Protein AF-A0A2V7U9E7-F1 (afdb_monomer)

Foldseek 3Di:
DDQADPNFGQDKDKDKDKDWDWDDQDPQKTKIKMKMFMFMKFAEQAAPPLVDPPGDPDPDPDCCVQDPLSVVLRGIATYFPDFRMKIKMKMWGADPPQRKIKIKIKIKTWFTFHFDKDADAADDPVDDDVPHHHPSDDGRIHRPDDSRDGDGDHIDMDMDIDMDDDDD

Secondary structure (DSSP, 8-state):
----BTTB---EEEEEEEEEEEEEEETTEEEEEEEEEEEEEES---SS-TTS---STTSS---TTSSHHHHHHHHSSBPTT--SEEEEEEEEEE-TTT--EEEEEEEEEPPPEE--EEE--EEBTTB--TT-EE--SS-SEEE-S-TTS-EEPPPEEEEEEEEE----

Structure (mmCIF, N/CA/C/O backbone):
data_AF-A0A2V7U9E7-F1
#
_entry.id   AF-A0A2V7U9E7-F1
#
loop_
_atom_site.group_PDB
_atom_site.id
_atom_site.type_symbol
_atom_site.label_atom_id
_atom_site.label_alt_id
_atom_site.label_comp_id
_atom_site.label_asym_id
_atom_site.label_entity_id
_atom_site.label_seq_id
_atom_site.pdbx_PDB_ins_code
_atom_site.Cartn_x
_atom_site.Cartn_y
_atom_site.Cartn_z
_atom_site.occupancy
_atom_site.B_iso_or_equiv
_atom_site.auth_seq_id
_atom_site.auth_comp_id
_atom_site.auth_asym_id
_atom_site.auth_atom_id
_atom_site.pdbx_PDB_model_num
ATOM 1 N N . ASN A 1 1 ? 27.504 12.775 -5.784 1.00 56.31 1 ASN A N 1
ATOM 2 C CA . ASN A 1 1 ? 26.045 13.023 -5.737 1.00 56.31 1 ASN A CA 1
ATOM 3 C C . ASN A 1 1 ? 25.537 13.271 -7.141 1.00 56.31 1 ASN A C 1
ATOM 5 O O . ASN A 1 1 ? 25.830 14.318 -7.699 1.00 56.31 1 ASN A O 1
ATOM 9 N N . LEU A 1 2 ? 24.863 12.285 -7.731 1.00 64.69 2 LEU A N 1
ATOM 10 C CA . LEU A 1 2 ? 24.309 12.385 -9.081 1.00 64.69 2 LEU A CA 1
ATOM 11 C C . LEU A 1 2 ? 23.130 13.377 -9.064 1.00 64.69 2 LEU A C 1
ATOM 13 O O . LEU A 1 2 ? 22.213 13.218 -8.260 1.00 64.69 2 LEU A O 1
ATOM 17 N N . THR A 1 3 ? 23.182 14.433 -9.876 1.00 77.81 3 THR A N 1
ATOM 18 C CA . THR A 1 3 ? 22.182 15.519 -9.862 1.00 77.81 3 THR A CA 1
ATOM 19 C C . THR A 1 3 ? 20.904 15.147 -10.612 1.00 77.81 3 THR A C 1
ATOM 21 O O . THR A 1 3 ? 19.813 15.498 -10.161 1.00 77.81 3 THR A O 1
ATOM 24 N N . ALA A 1 4 ? 21.040 14.411 -11.715 1.00 77.50 4 ALA A N 1
ATOM 25 C CA . ALA A 1 4 ? 19.958 13.833 -12.503 1.00 77.50 4 ALA A CA 1
ATOM 26 C C . ALA A 1 4 ? 20.474 12.622 -13.297 1.00 77.50 4 ALA A C 1
ATOM 28 O O . ALA A 1 4 ? 21.660 12.556 -13.624 1.00 77.50 4 ALA A O 1
ATOM 29 N N . PHE A 1 5 ? 19.581 11.687 -13.606 1.00 74.69 5 PHE A N 1
ATOM 30 C CA . PHE A 1 5 ? 19.797 10.584 -14.536 1.00 74.69 5 PHE A CA 1
A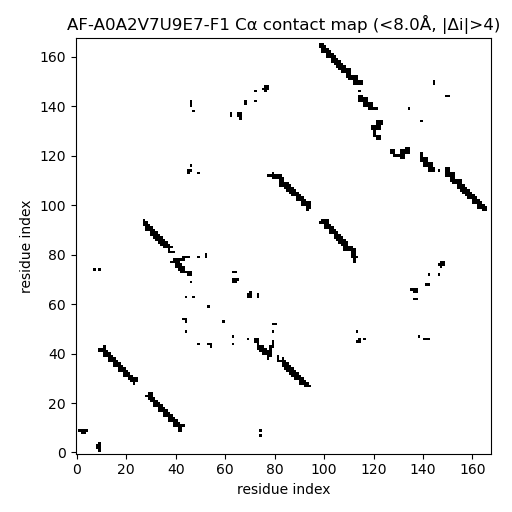TOM 31 C C . PHE A 1 5 ? 18.735 10.694 -15.629 1.00 74.69 5 PHE A C 1
ATOM 33 O O . PHE A 1 5 ? 17.552 10.735 -15.308 1.00 74.69 5 PHE A O 1
ATOM 40 N N . ASP A 1 6 ? 19.154 10.813 -16.890 1.00 75.19 6 ASP A N 1
ATOM 41 C CA . ASP A 1 6 ? 18.245 11.034 -18.029 1.00 75.19 6 ASP A CA 1
ATOM 42 C C . ASP A 1 6 ? 17.279 12.226 -17.830 1.00 75.19 6 ASP A C 1
ATOM 44 O O . ASP A 1 6 ? 16.079 12.155 -18.060 1.00 75.19 6 ASP A O 1
ATOM 48 N N . GLY A 1 7 ? 17.790 13.332 -17.274 1.00 80.69 7 GLY A N 1
ATOM 49 C CA . GLY A 1 7 ? 16.981 14.516 -16.943 1.00 80.69 7 GLY A CA 1
ATOM 50 C C . GLY A 1 7 ? 16.073 14.366 -15.711 1.00 80.69 7 GLY A C 1
ATOM 51 O O . GLY A 1 7 ? 15.576 15.372 -15.205 1.00 80.69 7 GLY A O 1
ATOM 52 N N . VAL A 1 8 ? 15.924 13.157 -15.159 1.00 81.62 8 VAL A N 1
ATOM 53 C CA . VAL A 1 8 ? 15.110 12.870 -13.972 1.00 81.62 8 VAL A CA 1
ATOM 54 C C . VAL A 1 8 ? 15.957 12.966 -12.705 1.00 81.62 8 VAL A C 1
ATOM 56 O O . VAL A 1 8 ? 17.025 12.365 -12.573 1.00 81.62 8 VAL A O 1
ATOM 59 N N . LYS A 1 9 ? 15.477 13.724 -11.717 1.00 84.50 9 LYS A N 1
ATOM 60 C CA . LYS A 1 9 ? 16.135 13.805 -10.408 1.00 84.50 9 LYS A CA 1
ATOM 61 C C . LYS A 1 9 ? 15.888 12.506 -9.625 1.00 84.50 9 LYS A C 1
ATOM 63 O O . LYS A 1 9 ? 14.726 12.140 -9.455 1.00 84.50 9 LYS A O 1
ATOM 68 N N . PRO A 1 10 ? 16.920 11.853 -9.058 1.00 79.94 10 PRO A N 1
ATOM 69 C CA . PRO A 1 10 ? 16.736 10.659 -8.238 1.00 79.94 10 PRO A CA 1
ATOM 70 C C . PRO A 1 10 ? 16.081 11.037 -6.904 1.00 79.94 10 PRO A C 1
ATOM 72 O O . PRO A 1 10 ? 16.752 11.400 -5.937 1.00 79.94 10 PRO A O 1
ATOM 75 N N . LYS A 1 11 ? 14.748 11.004 -6.861 1.00 83.81 11 LYS A N 1
ATOM 76 C CA . LYS A 1 11 ? 13.951 11.327 -5.674 1.00 83.81 11 LYS A CA 1
ATOM 77 C C . LYS A 1 11 ? 12.734 10.419 -5.552 1.00 83.81 11 LYS A C 1
ATOM 79 O O . LYS A 1 11 ? 12.313 9.789 -6.518 1.00 83.81 11 LYS A O 1
ATOM 84 N N . ARG A 1 12 ? 12.160 10.400 -4.352 1.00 85.31 12 ARG A N 1
ATOM 85 C CA . ARG A 1 12 ? 10.851 9.816 -4.063 1.00 85.31 12 ARG A CA 1
ATOM 86 C C . ARG A 1 12 ? 10.018 10.852 -3.339 1.00 85.31 12 ARG A C 1
ATOM 88 O O . ARG A 1 12 ? 10.492 11.437 -2.368 1.00 85.31 12 ARG A O 1
ATOM 95 N N . ASP A 1 13 ? 8.800 11.043 -3.807 1.00 89.88 13 ASP A N 1
ATOM 96 C CA . ASP A 1 13 ? 7.835 11.947 -3.206 1.00 89.88 13 ASP A CA 1
ATOM 97 C C . ASP A 1 13 ? 6.746 11.117 -2.523 1.00 89.88 13 ASP A C 1
ATOM 99 O O . ASP A 1 13 ? 6.249 10.139 -3.087 1.00 89.88 13 ASP A O 1
ATOM 103 N N . TYR A 1 14 ? 6.398 11.498 -1.295 1.00 91.06 14 TYR A N 1
ATOM 104 C CA . TYR A 1 14 ? 5.330 10.887 -0.511 1.00 91.06 14 TYR A CA 1
ATOM 105 C C . TYR A 1 14 ? 4.341 11.967 -0.086 1.00 91.06 14 TYR A C 1
ATOM 107 O O . TYR A 1 14 ? 4.714 12.950 0.557 1.00 91.06 14 TYR A O 1
ATOM 115 N N . HIS A 1 15 ? 3.068 11.747 -0.390 1.00 94.56 15 HIS A N 1
ATOM 116 C CA . HIS A 1 15 ? 1.962 12.572 0.070 1.00 94.56 15 HIS A CA 1
ATOM 117 C C . HIS A 1 15 ? 0.950 11.686 0.780 1.00 94.56 15 HIS A C 1
ATOM 119 O O . HIS A 1 15 ? 0.506 10.686 0.224 1.00 94.56 15 HIS A O 1
ATOM 125 N N . GLY A 1 16 ? 0.562 12.051 1.999 1.00 95.19 16 GLY A N 1
ATOM 126 C CA . GLY A 1 16 ? -0.400 11.275 2.768 1.00 95.19 16 GLY A CA 1
ATOM 127 C C . GLY A 1 16 ? -1.291 12.148 3.635 1.00 95.19 16 GLY A C 1
ATOM 128 O O . GLY A 1 16 ? -0.843 13.146 4.195 1.00 95.19 16 GLY A O 1
ATOM 129 N N . VAL A 1 17 ? -2.553 11.748 3.752 1.00 97.06 17 VAL A N 1
ATOM 130 C CA . VAL A 1 17 ? -3.542 12.351 4.645 1.00 97.06 17 VAL A CA 1
ATOM 131 C C . VAL A 1 17 ? -4.073 11.261 5.557 1.00 97.06 17 VAL A C 1
ATOM 133 O O . VAL A 1 17 ? -4.588 10.246 5.087 1.00 97.06 17 VAL A O 1
ATOM 136 N N . GLN A 1 18 ? -3.953 11.477 6.866 1.00 97.38 18 GLN A N 1
ATOM 137 C CA . GLN A 1 18 ? -4.428 10.542 7.876 1.00 97.38 18 GLN A CA 1
ATOM 138 C C . GLN A 1 18 ? -5.475 11.202 8.768 1.00 97.38 18 GLN A C 1
ATOM 140 O O . GLN A 1 18 ? -5.231 12.240 9.380 1.00 97.38 18 GLN A O 1
ATOM 145 N N . LEU A 1 19 ? -6.627 10.552 8.879 1.00 98.19 19 LEU A N 1
ATOM 146 C CA . LEU A 1 19 ? -7.676 10.897 9.826 1.00 98.19 19 LEU A CA 1
ATOM 147 C C . LEU A 1 19 ? -7.702 9.851 10.930 1.00 98.19 19 LEU A C 1
ATOM 149 O O . LEU A 1 19 ? -7.691 8.651 10.653 1.00 98.19 19 LEU A O 1
ATOM 153 N N . VAL A 1 20 ? -7.746 10.305 12.182 1.00 98.12 20 VAL A N 1
ATOM 154 C CA . VAL A 1 20 ? -7.774 9.431 13.357 1.00 98.12 20 VAL A CA 1
ATOM 155 C C . VAL A 1 20 ? -8.924 9.839 14.262 1.00 98.12 20 VAL A C 1
ATOM 157 O O . VAL A 1 20 ? -8.983 10.963 14.756 1.00 98.12 20 VAL A O 1
ATOM 160 N N . PHE A 1 21 ? -9.824 8.897 14.512 1.00 98.25 21 PHE A N 1
ATOM 161 C CA . PHE A 1 21 ? -10.911 9.029 15.464 1.00 98.25 21 PHE A CA 1
ATOM 162 C C . PHE A 1 21 ? -10.634 8.153 16.680 1.00 98.25 21 PHE A C 1
ATOM 164 O O . PHE A 1 21 ? -10.367 6.958 16.560 1.00 98.25 21 PHE A O 1
ATOM 171 N N . ARG A 1 22 ? -10.740 8.740 17.872 1.00 98.19 22 ARG A N 1
ATOM 172 C CA . ARG A 1 22 ? -10.534 8.029 19.132 1.00 98.19 22 ARG A CA 1
ATOM 173 C C . ARG A 1 22 ? -11.685 8.298 20.079 1.00 98.19 22 ARG A C 1
ATOM 175 O O . ARG A 1 22 ? -11.868 9.427 20.531 1.00 98.19 22 ARG A O 1
ATOM 182 N N . LYS A 1 23 ? -12.364 7.230 20.485 1.00 97.69 23 LYS A N 1
ATOM 183 C CA . LYS A 1 23 ? -13.269 7.241 21.625 1.00 97.69 23 LYS A CA 1
ATOM 184 C C . LYS A 1 23 ? -12.616 6.537 22.809 1.00 97.69 23 LYS A C 1
ATOM 186 O O . LYS A 1 23 ? -12.329 5.342 22.760 1.00 97.69 23 LYS A O 1
ATOM 191 N N . ARG A 1 24 ? -12.437 7.283 23.899 1.00 97.12 24 ARG A N 1
ATOM 192 C CA . ARG A 1 24 ? -11.996 6.725 25.184 1.00 97.12 24 ARG A CA 1
ATOM 193 C C . ARG A 1 24 ? -13.045 5.770 25.757 1.00 97.12 24 ARG A C 1
ATOM 195 O O . ARG A 1 24 ? -14.234 5.869 25.437 1.00 97.12 24 ARG A O 1
ATOM 202 N N . PHE A 1 25 ? -12.599 4.870 26.626 1.00 96.69 25 PHE A N 1
ATOM 203 C CA . PHE A 1 25 ? -13.496 3.959 27.317 1.00 96.69 25 PHE A CA 1
ATOM 204 C C . PHE A 1 25 ? -14.516 4.738 28.150 1.00 96.69 25 PHE A C 1
ATOM 206 O O . PHE A 1 25 ? -14.170 5.468 29.075 1.00 96.69 25 PHE A O 1
ATOM 213 N N . SER A 1 26 ? -15.780 4.621 27.766 1.00 96.75 26 SER A N 1
ATOM 214 C CA . SER A 1 26 ? -16.921 5.217 28.459 1.00 96.75 26 SER A CA 1
ATOM 215 C C . SER A 1 26 ? -18.186 4.488 28.034 1.00 96.75 26 SER A C 1
ATOM 217 O O . SER A 1 26 ? -18.249 3.966 26.917 1.00 96.75 26 SER A O 1
ATOM 219 N N . ASN A 1 27 ? -19.186 4.417 28.914 1.00 95.25 27 ASN A N 1
ATOM 220 C CA . ASN A 1 27 ? -20.408 3.638 28.680 1.00 95.25 27 ASN A CA 1
ATOM 221 C C . ASN A 1 27 ? -20.103 2.191 28.246 1.00 95.25 27 ASN A C 1
ATOM 223 O O . ASN A 1 27 ? -20.789 1.632 27.396 1.00 95.25 27 ASN A O 1
ATOM 227 N N . ARG A 1 28 ? -19.051 1.604 28.842 1.00 95.69 28 ARG A N 1
ATOM 22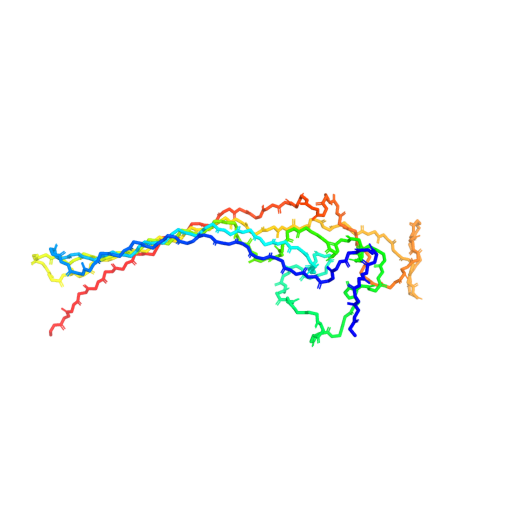8 C CA . ARG A 1 28 ? -18.580 0.224 28.632 1.00 95.69 28 ARG A CA 1
ATOM 229 C C . ARG A 1 28 ? -17.982 -0.081 27.255 1.00 95.69 28 ARG A C 1
ATOM 231 O O . ARG A 1 28 ? -17.760 -1.249 26.966 1.00 95.69 28 ARG A O 1
ATOM 238 N N . TRP A 1 29 ? -17.686 0.914 26.418 1.00 97.00 29 TRP A N 1
ATOM 239 C CA . TRP A 1 29 ? -16.990 0.677 25.147 1.00 97.00 29 TRP A CA 1
ATOM 240 C C . TRP A 1 29 ? -15.903 1.697 24.846 1.00 97.00 29 TRP A C 1
ATOM 242 O O . TRP A 1 29 ? -15.963 2.849 25.282 1.00 97.00 29 TRP A O 1
ATOM 252 N N . GLN A 1 30 ? -14.940 1.288 24.031 1.00 97.81 30 GLN A N 1
ATOM 253 C CA . GLN A 1 30 ? -13.915 2.145 23.439 1.00 97.81 30 GLN A CA 1
ATOM 254 C C . GLN A 1 3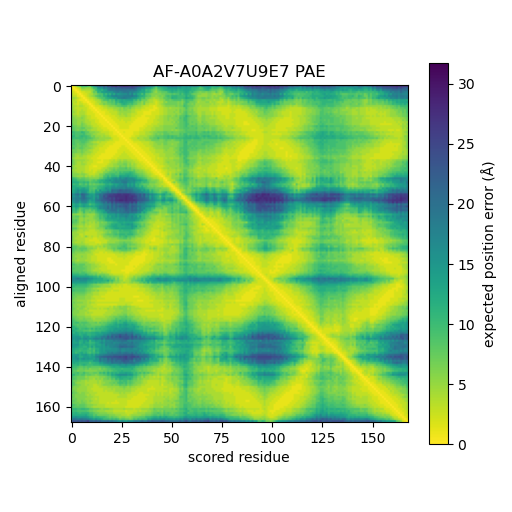0 ? -13.756 1.832 21.956 1.00 97.81 30 GLN A C 1
ATOM 256 O O . GLN A 1 30 ? -14.079 0.732 21.510 1.00 97.81 30 GLN A O 1
ATOM 261 N N . ALA A 1 31 ? -13.255 2.805 21.199 1.00 97.81 31 ALA A N 1
ATOM 262 C CA . ALA A 1 31 ? -12.978 2.620 19.785 1.00 97.81 31 ALA A CA 1
ATOM 263 C C . ALA A 1 31 ? -11.810 3.488 19.318 1.00 97.81 31 ALA A C 1
ATOM 265 O O . ALA A 1 31 ? -11.604 4.610 19.788 1.00 97.81 31 ALA A O 1
ATOM 266 N N . LEU A 1 32 ? -11.081 2.971 18.341 1.00 98.25 32 LEU A N 1
ATOM 267 C CA . LEU A 1 32 ? -10.048 3.661 17.593 1.00 98.25 32 LEU A CA 1
ATOM 268 C C . LEU A 1 32 ? -10.265 3.348 16.117 1.00 98.25 32 LEU A C 1
ATOM 270 O O . LEU A 1 32 ? -10.291 2.181 15.732 1.00 98.25 32 LEU A O 1
ATOM 274 N N . ALA A 1 33 ? -10.417 4.384 15.305 1.00 98.19 33 ALA A N 1
ATOM 275 C CA . ALA A 1 33 ? -10.511 4.265 13.863 1.00 98.19 33 ALA A CA 1
ATOM 276 C C . ALA A 1 33 ? -9.485 5.183 13.201 1.00 98.19 33 ALA A C 1
ATOM 278 O O . ALA A 1 33 ? -9.228 6.289 13.674 1.00 98.19 33 ALA A O 1
ATOM 279 N N . SER A 1 34 ? -8.902 4.731 12.101 1.00 98.00 34 SER A N 1
ATOM 280 C CA . SER A 1 34 ? -8.014 5.534 11.275 1.00 98.00 34 SER A CA 1
ATOM 281 C C . SER A 1 34 ? -8.240 5.242 9.803 1.00 98.00 34 SER A C 1
ATOM 283 O O . SER A 1 34 ? -8.362 4.076 9.426 1.00 98.00 34 SER A O 1
ATOM 285 N N . ALA A 1 35 ? -8.229 6.288 8.987 1.00 97.69 35 ALA A N 1
ATOM 286 C CA . ALA A 1 35 ? -8.197 6.199 7.536 1.00 97.69 35 ALA A CA 1
ATOM 287 C C . ALA A 1 35 ? -6.967 6.957 7.035 1.00 97.69 35 ALA A C 1
ATOM 289 O O . ALA A 1 35 ? -6.761 8.116 7.396 1.00 97.69 35 ALA A O 1
ATOM 290 N N . LEU A 1 36 ? -6.149 6.290 6.234 1.00 97.00 36 LEU A N 1
ATOM 291 C CA . LEU A 1 36 ? -4.982 6.841 5.567 1.00 97.00 36 LEU A CA 1
ATOM 292 C C . LEU A 1 36 ? -5.219 6.758 4.063 1.00 97.00 36 LEU A C 1
ATOM 294 O O . LEU A 1 36 ? -5.497 5.679 3.541 1.00 97.00 36 LEU A O 1
ATOM 298 N N . TYR A 1 37 ? -5.071 7.892 3.392 1.00 96.38 37 TYR A N 1
ATOM 299 C CA . TYR A 1 37 ? -4.832 7.946 1.960 1.00 96.38 37 TYR A CA 1
ATOM 300 C C . TYR A 1 37 ? -3.380 8.347 1.732 1.00 96.38 37 TYR A C 1
ATOM 302 O O . TYR A 1 37 ? -2.928 9.333 2.317 1.00 96.38 37 TYR A O 1
ATOM 310 N N . SER A 1 38 ? -2.655 7.617 0.895 1.00 94.25 38 SER A N 1
ATOM 311 C CA . SER A 1 38 ? -1.283 7.943 0.525 1.00 94.25 38 SER A CA 1
ATOM 312 C C . SER A 1 38 ? -1.031 7.753 -0.968 1.00 94.25 38 SER A C 1
ATOM 314 O O . SER A 1 38 ? -1.633 6.922 -1.648 1.00 94.25 38 SER A O 1
ATOM 316 N N . SER A 1 39 ? -0.122 8.569 -1.485 1.00 91.94 39 SER A N 1
ATOM 317 C CA . SER A 1 39 ? 0.398 8.497 -2.839 1.00 91.94 39 SER A CA 1
ATOM 318 C C . SER A 1 39 ? 1.904 8.669 -2.778 1.00 91.94 39 SER A C 1
ATOM 320 O O . SER A 1 39 ? 2.398 9.664 -2.244 1.00 91.94 39 SER A O 1
ATOM 322 N N . SER A 1 40 ? 2.617 7.705 -3.348 1.00 89.75 40 SER A N 1
ATOM 323 C CA . SER A 1 40 ? 4.073 7.684 -3.354 1.00 89.75 40 SER A CA 1
ATOM 324 C C . SER A 1 40 ? 4.574 7.409 -4.760 1.00 89.75 40 SER A C 1
ATOM 326 O O . SER A 1 40 ? 4.158 6.427 -5.383 1.00 89.75 40 SER A O 1
ATOM 328 N N . THR A 1 41 ? 5.474 8.251 -5.256 1.00 89.88 41 THR A N 1
ATOM 329 C CA . THR A 1 41 ? 6.001 8.161 -6.624 1.00 89.88 41 THR A CA 1
ATOM 330 C C . THR A 1 41 ? 7.487 8.488 -6.678 1.00 89.88 41 THR A C 1
ATOM 332 O O . THR A 1 41 ? 8.008 9.189 -5.813 1.00 89.88 41 THR A O 1
ATOM 335 N N . GLY A 1 42 ? 8.173 8.019 -7.718 1.00 86.62 42 GLY A N 1
ATOM 336 C CA . GLY A 1 42 ? 9.552 8.404 -8.024 1.00 86.62 42 GLY A CA 1
ATOM 337 C C . GLY A 1 42 ? 10.468 7.209 -8.247 1.00 86.62 42 GLY A C 1
ATOM 338 O O . GLY A 1 42 ? 10.017 6.135 -8.632 1.00 86.62 42 GLY A O 1
ATOM 339 N N . LEU A 1 43 ? 11.759 7.391 -7.993 1.00 83.69 43 LEU A N 1
ATOM 340 C CA . LE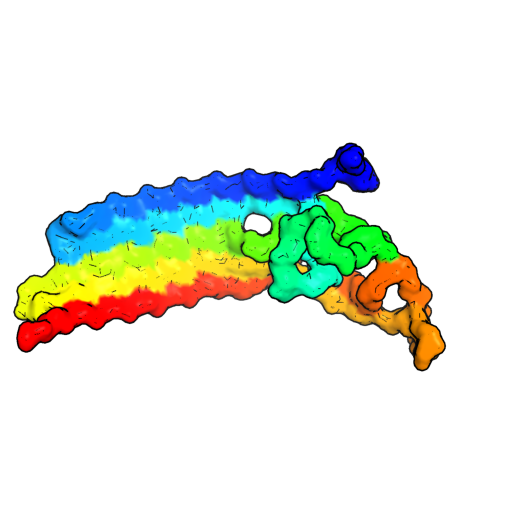U A 1 43 ? 12.800 6.417 -8.310 1.00 83.69 43 LEU A CA 1
ATOM 341 C C . LEU A 1 43 ? 12.643 5.134 -7.480 1.00 83.69 43 LEU A C 1
ATOM 343 O O . LEU A 1 43 ? 12.875 5.171 -6.274 1.00 83.69 43 LEU A O 1
ATOM 347 N N . SER A 1 44 ? 12.312 3.985 -8.069 1.00 80.81 44 SER A N 1
ATOM 348 C CA . SER A 1 44 ? 12.201 2.727 -7.317 1.00 80.81 44 SER A CA 1
ATOM 349 C C . SER A 1 44 ? 12.415 1.479 -8.157 1.00 80.81 44 SER A C 1
ATOM 351 O O . SER A 1 44 ? 12.361 1.516 -9.376 1.00 80.81 44 SER A O 1
ATOM 353 N N . ARG A 1 45 ? 12.649 0.354 -7.484 1.00 78.88 45 ARG A N 1
ATOM 354 C CA . ARG A 1 45 ? 12.907 -0.949 -8.099 1.00 78.88 45 ARG A CA 1
ATOM 355 C C . ARG A 1 45 ? 11.600 -1.657 -8.414 1.00 78.88 45 ARG A C 1
ATOM 357 O O . ARG A 1 45 ? 10.882 -2.052 -7.502 1.00 78.88 45 ARG A O 1
ATOM 364 N N . ARG A 1 46 ? 11.308 -1.827 -9.705 1.00 79.19 46 ARG A N 1
ATOM 365 C CA . ARG A 1 46 ? 10.058 -2.437 -10.202 1.00 79.19 46 ARG A CA 1
ATOM 366 C C . ARG A 1 46 ? 10.289 -3.696 -11.022 1.00 79.19 46 ARG A C 1
ATOM 368 O O . ARG A 1 46 ? 9.473 -4.607 -11.013 1.00 79.19 46 ARG A O 1
ATOM 375 N N . SER A 1 47 ? 11.413 -3.765 -11.718 1.00 73.25 47 SER A N 1
ATOM 376 C CA . SER A 1 47 ? 11.714 -4.804 -12.708 1.00 73.25 47 SER A CA 1
ATOM 377 C C . SER A 1 47 ? 12.546 -5.974 -12.171 1.00 73.25 47 SER A C 1
ATOM 379 O O . SER A 1 47 ? 12.764 -6.943 -12.890 1.00 73.25 47 SER A O 1
ATOM 381 N N . PHE A 1 48 ? 13.000 -5.929 -10.914 1.00 71.31 48 PHE A N 1
ATOM 382 C CA . PHE A 1 48 ? 13.788 -6.998 -10.290 1.00 71.31 48 PHE A CA 1
ATOM 383 C C . PHE A 1 48 ? 13.244 -7.329 -8.898 1.00 71.31 48 PHE A C 1
ATOM 385 O O . PHE A 1 48 ? 13.120 -6.429 -8.070 1.00 71.31 48 PHE A O 1
ATOM 392 N N . ARG A 1 49 ? 12.974 -8.622 -8.643 1.00 70.38 49 ARG A N 1
ATOM 393 C CA . ARG A 1 49 ? 12.535 -9.188 -7.348 1.00 70.38 49 ARG A CA 1
ATOM 394 C C . ARG A 1 49 ? 11.517 -8.311 -6.603 1.00 70.38 49 ARG A C 1
ATOM 396 O O . ARG A 1 49 ? 11.811 -7.734 -5.557 1.00 70.38 49 ARG A O 1
ATOM 403 N N . GLN A 1 50 ? 10.304 -8.230 -7.160 1.00 71.75 50 GLN A N 1
ATOM 404 C CA . GLN A 1 50 ? 9.157 -7.480 -6.609 1.00 71.75 50 GLN A CA 1
ATOM 405 C C . GLN A 1 50 ? 8.622 -8.026 -5.271 1.00 71.75 50 GLN A C 1
ATOM 407 O O . GLN A 1 50 ? 7.677 -7.490 -4.694 1.00 71.75 50 GLN A O 1
ATOM 412 N N . ASP A 1 51 ? 9.200 -9.116 -4.783 1.00 70.06 51 ASP A N 1
ATOM 413 C CA . ASP A 1 51 ? 8.937 -9.754 -3.502 1.00 70.06 51 ASP A CA 1
ATOM 414 C C . ASP A 1 51 ? 9.786 -9.180 -2.354 1.00 70.06 51 ASP A C 1
ATOM 416 O O . ASP A 1 51 ? 9.399 -9.316 -1.193 1.00 70.06 51 ASP A O 1
ATOM 420 N N . PHE A 1 52 ? 10.877 -8.466 -2.655 1.00 65.12 52 PHE A N 1
ATOM 421 C CA . PHE A 1 52 ? 11.751 -7.857 -1.652 1.00 65.12 52 PHE A CA 1
ATOM 422 C C . PHE A 1 52 ? 11.624 -6.333 -1.613 1.00 65.12 52 PHE A C 1
ATOM 424 O O . PHE A 1 52 ? 11.832 -5.645 -2.612 1.00 65.12 52 PHE A O 1
ATOM 431 N N . ASN A 1 53 ? 11.373 -5.791 -0.419 1.00 61.16 53 ASN A N 1
ATOM 432 C CA . ASN A 1 53 ? 11.357 -4.351 -0.182 1.00 61.16 53 ASN A CA 1
ATOM 433 C C . ASN A 1 53 ? 12.783 -3.802 0.050 1.00 61.16 53 ASN A C 1
ATOM 435 O O . ASN A 1 53 ? 13.161 -3.441 1.164 1.00 61.16 53 ASN A O 1
ATOM 439 N N . VAL A 1 54 ? 13.603 -3.786 -1.005 1.00 59.38 54 VAL A N 1
ATOM 440 C CA . VAL A 1 54 ? 14.926 -3.132 -1.008 1.00 59.38 54 VAL A CA 1
ATOM 441 C C . VAL A 1 54 ? 14.737 -1.700 -1.505 1.00 59.38 54 VAL A C 1
ATOM 443 O O . VAL A 1 54 ? 15.011 -1.363 -2.653 1.00 59.38 54 VAL A O 1
ATOM 446 N N . GLU A 1 55 ? 14.179 -0.853 -0.646 1.00 56.69 55 GLU A N 1
ATOM 447 C CA . GLU A 1 55 ? 13.771 0.511 -0.991 1.00 56.69 55 GLU A CA 1
ATOM 448 C C . GLU A 1 55 ? 14.836 1.572 -0.659 1.00 56.69 55 GLU A C 1
ATOM 450 O O . GLU A 1 55 ? 14.513 2.705 -0.323 1.00 56.69 55 GLU A O 1
ATOM 455 N N . GLY A 1 56 ? 16.121 1.262 -0.805 1.00 52.22 56 GLY A N 1
ATOM 456 C CA . GLY A 1 56 ? 17.194 2.252 -0.684 1.00 52.22 56 GLY A CA 1
ATOM 457 C C . GLY A 1 56 ? 18.121 2.197 -1.892 1.00 52.22 56 GLY A C 1
ATOM 458 O O . GLY A 1 56 ? 18.421 1.094 -2.349 1.00 52.22 56 GLY A O 1
ATOM 459 N N . PRO A 1 57 ? 18.603 3.337 -2.417 1.00 50.09 57 PRO A N 1
ATOM 460 C CA . PRO A 1 57 ? 19.727 3.299 -3.333 1.00 50.09 57 PRO A CA 1
ATOM 461 C C . PRO A 1 57 ? 20.943 2.794 -2.541 1.00 50.09 57 PRO A C 1
ATOM 463 O O . PRO A 1 57 ? 21.447 3.490 -1.666 1.00 50.09 57 PRO A O 1
ATOM 466 N N . MET A 1 58 ? 21.410 1.588 -2.867 1.00 50.94 58 MET A N 1
ATOM 467 C CA . MET A 1 58 ? 22.751 1.086 -2.531 1.00 50.94 58 MET A CA 1
ATOM 468 C C . MET A 1 58 ? 23.020 0.607 -1.088 1.00 50.94 58 MET A C 1
ATOM 470 O O . MET A 1 58 ? 23.971 1.053 -0.452 1.00 50.94 58 MET A O 1
ATOM 474 N N . PHE A 1 59 ? 22.266 -0.372 -0.578 1.00 53.12 59 PHE A N 1
ATOM 475 C CA . PHE A 1 59 ? 22.831 -1.305 0.427 1.00 53.12 59 PHE A CA 1
ATOM 476 C C . PHE A 1 59 ? 22.958 -2.743 -0.088 1.00 53.12 59 PHE A C 1
ATOM 478 O O . PHE A 1 59 ? 23.558 -3.592 0.567 1.00 53.12 59 PHE A O 1
ATOM 485 N N . TYR A 1 60 ? 22.386 -3.012 -1.257 1.00 56.25 60 TYR A N 1
ATOM 486 C CA . TYR A 1 60 ? 22.467 -4.284 -1.950 1.00 56.25 60 TYR A CA 1
ATOM 487 C C . TYR A 1 60 ? 23.181 -4.008 -3.272 1.00 56.25 60 TYR A C 1
ATOM 489 O O . TYR A 1 60 ? 22.721 -3.156 -4.029 1.00 56.25 60 TYR A O 1
ATOM 497 N N . ASP A 1 61 ? 24.328 -4.649 -3.495 1.00 56.06 61 ASP A N 1
ATOM 498 C CA . ASP A 1 61 ? 25.078 -4.527 -4.746 1.00 56.06 61 ASP A CA 1
ATOM 499 C C . ASP A 1 61 ? 24.302 -5.269 -5.837 1.00 56.06 61 ASP A C 1
ATOM 501 O O . ASP A 1 61 ? 24.176 -6.497 -5.819 1.00 56.06 61 ASP A O 1
ATOM 505 N N . ASP A 1 62 ? 23.653 -4.509 -6.712 1.00 61.66 62 ASP A N 1
ATOM 506 C CA . ASP A 1 62 ? 22.836 -5.041 -7.784 1.00 61.66 62 ASP A CA 1
ATOM 507 C C . ASP A 1 62 ? 22.929 -4.204 -9.057 1.00 61.66 62 ASP A C 1
ATOM 509 O O . ASP A 1 62 ? 23.370 -3.057 -9.098 1.00 61.66 62 ASP A O 1
ATOM 513 N N . ASN A 1 63 ? 22.412 -4.792 -10.129 1.00 64.50 63 ASN A N 1
ATOM 514 C CA . ASN A 1 63 ? 22.310 -4.132 -11.417 1.00 64.50 63 ASN A CA 1
ATOM 515 C C . ASN A 1 63 ? 21.052 -3.241 -11.481 1.00 64.50 63 ASN A C 1
ATOM 517 O O . ASN A 1 63 ? 20.416 -3.205 -12.527 1.00 64.50 63 ASN A O 1
ATOM 521 N N . PHE A 1 64 ? 20.644 -2.543 -10.407 1.00 66.56 64 PHE A N 1
ATOM 522 C CA . PHE A 1 64 ? 19.401 -1.739 -10.340 1.00 66.56 64 PHE A CA 1
ATOM 523 C C . PHE A 1 64 ? 19.224 -0.734 -11.495 1.00 66.56 64 PHE A C 1
ATOM 525 O O . PHE A 1 64 ? 18.093 -0.394 -11.847 1.00 66.56 64 PHE A O 1
ATOM 532 N N . MET A 1 65 ? 20.331 -0.312 -12.112 1.00 73.88 65 MET A N 1
ATOM 533 C CA . MET A 1 65 ? 20.398 0.534 -13.315 1.00 73.88 65 MET A CA 1
ATOM 534 C C . MET A 1 65 ? 21.329 -0.055 -14.391 1.00 73.88 65 MET A C 1
ATOM 536 O O . MET A 1 65 ? 21.824 0.661 -15.254 1.00 73.88 65 MET A O 1
ATOM 540 N N . GLY A 1 66 ? 21.618 -1.356 -14.320 1.00 72.12 66 GLY A N 1
ATOM 541 C CA . GLY A 1 66 ? 22.653 -2.006 -15.131 1.00 72.12 66 GLY A CA 1
ATOM 542 C C . GLY A 1 66 ? 22.301 -2.184 -16.609 1.00 72.12 66 GLY A C 1
ATOM 543 O O . GLY A 1 66 ? 23.180 -2.519 -17.392 1.00 72.12 66 GLY A O 1
ATOM 544 N N . ASN A 1 67 ? 21.046 -1.944 -17.004 1.00 75.75 67 ASN A N 1
ATOM 545 C CA . ASN A 1 67 ? 20.632 -1.917 -18.404 1.00 75.75 67 ASN A CA 1
ATOM 546 C C . ASN A 1 67 ? 19.507 -0.904 -18.656 1.00 75.75 67 ASN A C 1
ATOM 548 O O . ASN A 1 67 ? 18.884 -0.387 -17.725 1.00 75.75 67 ASN A O 1
ATOM 552 N N . LEU A 1 68 ? 19.232 -0.656 -19.939 1.00 75.38 68 LEU A N 1
ATOM 553 C CA . LEU A 1 68 ? 18.228 0.310 -20.388 1.00 75.38 68 LEU A CA 1
ATOM 554 C C . LEU A 1 68 ? 16.813 -0.030 -19.898 1.00 75.38 68 LEU A C 1
ATOM 556 O O . LEU A 1 68 ? 16.081 0.862 -19.481 1.00 75.38 68 LEU A O 1
ATOM 560 N N . ASN A 1 69 ? 16.440 -1.311 -19.892 1.00 76.56 69 ASN A N 1
ATOM 561 C CA . ASN A 1 69 ? 15.136 -1.748 -19.396 1.00 76.56 69 ASN A CA 1
ATOM 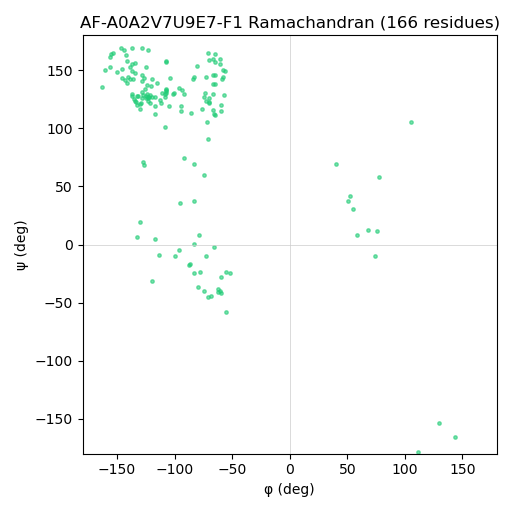562 C C . ASN A 1 69 ? 14.973 -1.420 -17.902 1.00 76.56 69 ASN A C 1
ATOM 564 O O . ASN A 1 69 ? 13.933 -0.938 -17.471 1.00 76.56 69 ASN A O 1
ATOM 568 N N . TYR A 1 70 ? 16.006 -1.611 -17.090 1.00 78.25 70 TYR A N 1
ATOM 569 C CA . TYR A 1 70 ? 15.979 -1.237 -15.682 1.00 78.25 70 TYR A CA 1
ATOM 570 C C . TYR A 1 70 ? 15.948 0.271 -15.488 1.00 78.25 70 TYR A C 1
ATOM 572 O O . TYR A 1 70 ? 15.126 0.745 -14.710 1.00 78.25 70 TYR A O 1
ATOM 580 N N . ALA A 1 71 ? 16.770 1.012 -16.229 1.00 77.38 71 ALA A N 1
ATOM 581 C CA . ALA A 1 71 ? 16.791 2.465 -16.179 1.00 77.38 71 ALA A CA 1
ATOM 582 C C . ALA A 1 71 ? 15.405 3.065 -16.457 1.00 77.38 71 ALA A C 1
ATOM 584 O O . ALA A 1 71 ? 14.834 3.717 -15.588 1.00 77.38 71 ALA A O 1
ATOM 585 N N . VAL A 1 72 ? 14.816 2.762 -17.614 1.00 77.75 72 VAL A N 1
ATOM 586 C CA . VAL A 1 72 ? 13.524 3.333 -18.032 1.00 77.75 72 VAL A CA 1
ATOM 587 C C . VAL A 1 72 ? 12.407 2.995 -17.039 1.00 77.75 72 VAL A C 1
ATOM 589 O O . VAL A 1 72 ? 11.613 3.860 -16.678 1.00 77.75 72 VAL A O 1
ATOM 592 N N . ASN A 1 73 ? 12.369 1.762 -16.532 1.00 80.25 73 ASN A N 1
ATOM 593 C CA . ASN A 1 73 ? 11.296 1.317 -15.641 1.00 80.25 73 ASN A CA 1
ATOM 594 C C . ASN A 1 73 ? 11.442 1.813 -14.195 1.00 80.25 73 ASN A C 1
ATOM 596 O O . ASN A 1 73 ? 10.461 1.871 -13.455 1.00 80.25 73 ASN A O 1
ATOM 600 N N . ASN A 1 74 ? 12.654 2.142 -13.749 1.00 82.25 74 ASN A N 1
ATOM 601 C CA . ASN A 1 74 ? 12.915 2.443 -12.343 1.00 82.25 74 ASN A CA 1
ATOM 602 C C . ASN A 1 74 ? 12.978 3.952 -12.041 1.00 82.25 74 ASN A C 1
ATOM 604 O O . ASN A 1 74 ? 12.972 4.325 -10.866 1.00 82.25 74 ASN A O 1
ATOM 608 N N . LEU A 1 75 ? 13.000 4.822 -13.060 1.00 81.69 75 LEU A N 1
ATOM 609 C CA . LEU A 1 75 ? 13.150 6.273 -12.877 1.00 81.69 75 LEU A CA 1
ATOM 610 C C . LEU A 1 75 ? 11.917 6.954 -12.279 1.00 81.69 75 LEU A C 1
ATOM 612 O O . LEU A 1 75 ? 12.044 7.735 -11.335 1.00 81.69 75 LEU A O 1
ATOM 616 N N . GLU A 1 76 ? 10.730 6.621 -12.778 1.00 84.94 76 GLU A N 1
ATOM 617 C CA . GLU A 1 76 ? 9.473 7.268 -12.395 1.00 84.94 76 GLU A CA 1
ATOM 618 C C . GLU A 1 76 ? 8.346 6.248 -12.195 1.00 84.94 76 GLU A C 1
ATOM 620 O O . GLU A 1 76 ? 8.498 5.064 -12.486 1.00 84.94 76 GLU A O 1
ATOM 625 N N . GLY A 1 77 ? 7.231 6.706 -11.624 1.00 87.19 77 GLY A N 1
ATOM 626 C CA . GLY A 1 77 ? 6.034 5.895 -11.404 1.00 87.19 77 GLY A CA 1
ATOM 627 C C . GLY A 1 77 ? 5.740 5.589 -9.931 1.00 87.19 77 GLY A C 1
ATOM 628 O O . GLY A 1 77 ? 6.461 6.042 -9.031 1.00 87.19 77 GLY A O 1
ATOM 629 N N . PRO A 1 78 ? 4.667 4.826 -9.652 1.00 89.00 78 PRO A N 1
ATOM 630 C CA . PRO A 1 78 ? 4.269 4.455 -8.295 1.00 89.00 78 PRO A CA 1
ATOM 631 C C . PRO A 1 78 ? 5.376 3.700 -7.558 1.00 89.00 78 PRO A C 1
ATOM 633 O O . PRO A 1 78 ? 6.105 2.910 -8.168 1.00 89.00 78 PRO A O 1
ATOM 636 N N . LEU A 1 79 ? 5.516 3.927 -6.250 1.00 87.19 79 LEU A N 1
ATOM 637 C CA . LEU A 1 79 ? 6.427 3.120 -5.439 1.00 87.19 79 LEU A CA 1
ATOM 638 C C . LEU A 1 79 ? 5.852 1.710 -5.214 1.00 87.19 79 LEU A C 1
ATOM 640 O O . LEU A 1 79 ? 4.636 1.550 -5.060 1.00 87.19 79 LEU A O 1
ATOM 644 N N . PRO A 1 80 ? 6.711 0.678 -5.184 1.00 82.50 80 PRO A N 1
ATOM 645 C CA . PRO A 1 80 ? 6.312 -0.647 -4.744 1.00 82.50 80 PRO A CA 1
ATOM 646 C C . PRO A 1 80 ? 5.920 -0.600 -3.258 1.00 82.50 80 PRO A C 1
ATOM 648 O O . PRO A 1 80 ? 6.177 0.370 -2.557 1.00 82.50 80 PRO A O 1
ATOM 651 N N . PHE A 1 81 ? 5.227 -1.634 -2.781 1.00 82.50 81 PHE A N 1
ATOM 652 C CA . PHE A 1 81 ? 4.880 -1.811 -1.359 1.00 82.50 81 PHE A CA 1
ATOM 653 C C . PHE A 1 81 ? 4.057 -0.701 -0.677 1.00 82.50 81 PHE A C 1
ATOM 655 O O . PHE A 1 81 ? 3.815 -0.806 0.524 1.00 82.50 81 PHE A O 1
ATOM 662 N N . THR A 1 82 ? 3.540 0.295 -1.403 1.00 83.75 82 THR A N 1
ATOM 663 C CA . THR A 1 82 ? 2.688 1.351 -0.831 1.00 83.75 82 THR A CA 1
ATOM 664 C C . THR A 1 82 ? 1.221 1.200 -1.261 1.00 83.75 82 THR A C 1
ATOM 666 O O . THR A 1 82 ? 0.873 1.586 -2.381 1.00 83.75 82 THR A O 1
ATOM 669 N N . PRO A 1 83 ? 0.334 0.650 -0.406 1.00 87.62 83 PRO A N 1
ATOM 670 C CA . PRO A 1 83 ? -1.114 0.743 -0.595 1.00 87.62 83 PRO A CA 1
ATOM 671 C C . PRO A 1 83 ? -1.573 2.203 -0.639 1.00 87.62 83 PRO A C 1
ATOM 673 O O . PRO A 1 83 ? -1.073 3.013 0.136 1.00 87.62 83 PRO A O 1
ATOM 676 N N . LYS A 1 84 ? -2.558 2.523 -1.487 1.00 93.31 84 LYS A N 1
ATOM 677 C CA . LYS A 1 84 ? -3.151 3.869 -1.562 1.00 93.31 84 LYS A CA 1
ATOM 678 C C . LYS A 1 84 ? -4.081 4.176 -0.395 1.00 93.31 84 LYS A C 1
ATOM 680 O O . LYS A 1 84 ? -4.096 5.295 0.100 1.00 93.31 84 LYS A O 1
ATOM 685 N N . TRP A 1 85 ? -4.881 3.196 0.020 1.00 95.81 85 TRP A N 1
ATOM 686 C CA . TRP A 1 85 ? -5.794 3.336 1.149 1.00 95.81 85 TRP A CA 1
ATOM 687 C C . TRP A 1 85 ? -5.475 2.313 2.222 1.00 95.81 85 TRP A C 1
ATOM 689 O O . TRP A 1 85 ? -5.2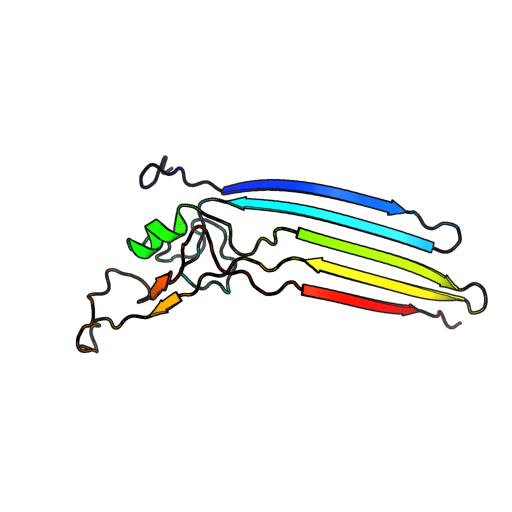95 1.131 1.928 1.00 95.81 85 TRP A O 1
ATOM 699 N N . GLU A 1 86 ? -5.487 2.763 3.470 1.00 96.69 86 GLU A N 1
ATOM 700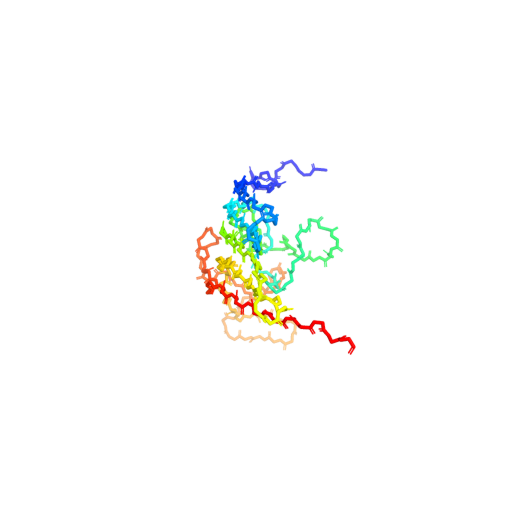 C CA . GLU A 1 86 ? -5.460 1.902 4.642 1.00 96.69 86 GLU A CA 1
ATOM 701 C C . GLU A 1 86 ? -6.517 2.377 5.643 1.00 96.69 86 GLU A C 1
ATOM 703 O O . GLU A 1 86 ? -6.511 3.523 6.087 1.00 96.69 86 GLU A O 1
ATOM 708 N N . VAL A 1 87 ? -7.435 1.487 6.010 1.00 97.75 87 VAL A N 1
ATOM 709 C CA . VAL A 1 87 ? -8.470 1.742 7.011 1.00 97.75 87 VAL A CA 1
ATOM 710 C C . VAL A 1 87 ? -8.320 0.727 8.130 1.00 97.75 87 VAL A C 1
ATOM 712 O O . VAL A 1 87 ? -8.250 -0.480 7.906 1.00 97.75 87 VAL A O 1
ATOM 715 N N . LYS A 1 88 ? -8.265 1.212 9.364 1.00 98.06 88 LYS A N 1
ATOM 716 C CA . LYS A 1 88 ? -8.180 0.376 10.560 1.00 98.06 88 LYS A CA 1
ATOM 717 C C . LYS A 1 88 ? -9.263 0.821 11.518 1.00 98.06 88 LYS A C 1
ATOM 719 O O . LYS A 1 88 ? -9.331 1.995 11.856 1.00 98.06 88 LYS A O 1
ATOM 724 N N . VAL A 1 89 ? -10.094 -0.109 11.960 1.00 98.06 89 VAL A N 1
ATOM 725 C CA . VAL A 1 89 ? -11.118 0.132 12.976 1.00 98.06 89 VAL A CA 1
ATOM 726 C C . VAL A 1 89 ? -10.941 -0.921 14.049 1.00 98.06 89 VAL A C 1
ATOM 728 O O . VAL A 1 89 ? -10.860 -2.103 13.754 1.00 98.06 89 VAL A O 1
ATOM 731 N N . SER A 1 90 ? -10.856 -0.505 15.299 1.00 97.88 90 SER A N 1
ATOM 732 C CA . SER A 1 90 ? -10.795 -1.403 16.443 1.00 97.88 90 SER A CA 1
ATOM 733 C C . SER A 1 90 ? -11.699 -0.887 17.537 1.00 97.88 90 SER A C 1
ATOM 735 O O . SER A 1 90 ? -11.776 0.322 17.759 1.00 97.88 90 SER A O 1
ATOM 737 N N . GLY A 1 91 ? -12.357 -1.791 18.239 1.00 97.38 91 GLY A N 1
ATOM 738 C CA . GLY A 1 91 ? -13.176 -1.439 19.380 1.00 97.38 91 GLY A CA 1
ATOM 739 C C . GLY A 1 91 ? -13.343 -2.607 20.324 1.00 97.38 91 GLY A C 1
ATOM 740 O O . GLY A 1 91 ? -13.126 -3.762 19.956 1.00 97.38 91 GLY A O 1
ATOM 741 N N . SER A 1 92 ? -13.733 -2.280 21.547 1.00 97.19 92 SER A N 1
ATOM 742 C CA . SER A 1 92 ? -14.127 -3.269 22.538 1.00 97.19 92 SER A CA 1
ATOM 743 C C . SER A 1 92 ? -15.348 -2.802 23.318 1.00 97.19 92 SER A C 1
ATOM 745 O O . SER A 1 92 ? -15.595 -1.598 23.453 1.00 97.19 92 SER A O 1
ATOM 747 N N . TYR A 1 93 ? -16.116 -3.765 23.810 1.00 96.56 93 TYR A N 1
ATOM 748 C CA . TYR A 1 93 ? -17.317 -3.595 24.606 1.00 96.56 93 TYR A CA 1
ATOM 749 C C . TYR A 1 93 ? -17.322 -4.585 25.770 1.00 96.56 93 TYR A C 1
ATOM 751 O O . TYR A 1 93 ? -17.169 -5.789 25.567 1.00 96.56 93 TYR A O 1
ATOM 759 N N . ARG A 1 94 ? -17.554 -4.075 26.982 1.00 95.69 94 ARG A N 1
ATOM 760 C CA . ARG A 1 94 ? -17.662 -4.882 28.196 1.00 95.69 94 ARG A CA 1
ATOM 761 C C . ARG A 1 94 ? -19.114 -5.227 28.496 1.00 95.69 94 ARG A C 1
ATOM 763 O O . ARG A 1 94 ? -19.916 -4.346 28.829 1.00 95.69 94 ARG A O 1
ATOM 770 N N . LEU A 1 95 ? -19.441 -6.514 28.434 1.00 93.50 95 LEU A N 1
ATOM 771 C CA . LEU A 1 95 ? -20.772 -7.034 28.728 1.00 93.50 95 LEU A CA 1
ATOM 772 C C . LEU A 1 95 ? -21.086 -6.917 30.230 1.00 93.50 95 LEU A C 1
ATOM 774 O O . LEU A 1 95 ? -20.383 -7.514 31.046 1.00 93.50 95 LEU A O 1
ATOM 778 N N . PRO A 1 96 ? -22.166 -6.210 30.621 1.00 89.38 96 PRO A N 1
ATOM 779 C CA . PRO A 1 96 ? -22.513 -6.004 32.028 1.00 89.38 96 PRO A CA 1
ATOM 780 C C . PRO A 1 96 ? -22.837 -7.270 32.809 1.00 89.38 96 PRO A C 1
ATOM 782 O O . PRO A 1 96 ? -22.541 -7.343 33.992 1.00 89.38 96 PRO A O 1
ATOM 785 N N . ALA A 1 97 ? -23.530 -8.209 32.167 1.00 89.69 97 ALA A N 1
ATOM 786 C CA . ALA A 1 97 ? -24.207 -9.296 32.865 1.00 89.69 97 ALA A CA 1
ATOM 787 C C . ALA A 1 97 ? -23.277 -10.466 33.206 1.00 89.69 97 ALA A C 1
ATOM 789 O O . ALA A 1 97 ? -23.567 -11.236 34.113 1.00 89.69 97 ALA A O 1
ATOM 790 N N . ILE A 1 98 ? -22.190 -10.620 32.449 1.00 90.06 98 ILE A N 1
ATOM 791 C CA . ILE A 1 98 ? -21.315 -11.798 32.512 1.00 90.06 98 ILE A CA 1
ATOM 792 C C . ILE A 1 98 ? -19.828 -11.441 32.591 1.00 90.06 98 ILE A C 1
ATOM 794 O O . ILE A 1 98 ? -18.992 -12.340 32.515 1.00 90.06 98 ILE A O 1
ATOM 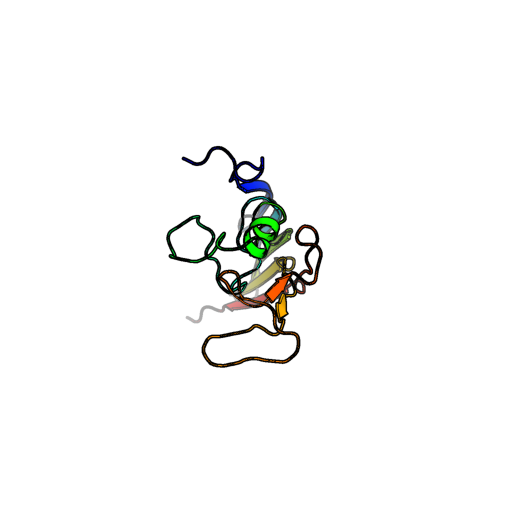798 N N . ASP A 1 99 ? -19.509 -10.149 32.734 1.00 90.31 99 ASP A N 1
ATOM 799 C CA . ASP A 1 99 ? -18.144 -9.631 32.888 1.00 90.31 99 ASP A CA 1
ATOM 800 C C . ASP A 1 99 ? -17.168 -10.047 31.770 1.00 90.31 99 ASP A C 1
ATOM 802 O O . ASP A 1 99 ? -15.962 -10.169 31.989 1.00 90.31 99 ASP A O 1
ATOM 806 N N . VAL A 1 100 ? -17.701 -10.235 30.560 1.00 94.44 100 VAL A N 1
ATOM 807 C CA . VAL A 1 100 ? -16.944 -10.584 29.351 1.00 94.44 100 VAL A CA 1
ATOM 808 C C . VAL A 1 100 ? -16.581 -9.320 28.579 1.00 94.44 100 VAL A C 1
ATOM 810 O O . VAL A 1 100 ? -17.446 -8.483 28.316 1.00 94.44 100 VAL A O 1
ATOM 813 N N . ASP A 1 101 ? -15.326 -9.214 28.162 1.00 94.88 101 ASP A N 1
ATOM 814 C CA . ASP A 1 101 ? -14.862 -8.206 27.217 1.00 94.88 101 ASP A CA 1
ATOM 815 C C . ASP A 1 101 ? -14.885 -8.778 25.805 1.00 94.88 101 ASP A C 1
ATOM 817 O O . ASP A 1 101 ? -14.232 -9.772 25.504 1.00 94.88 101 ASP A O 1
ATOM 821 N N . LEU A 1 102 ? -15.664 -8.153 24.930 1.00 96.75 102 LEU A N 1
ATOM 822 C CA . LEU A 1 102 ? -15.690 -8.464 23.509 1.00 96.75 102 LEU A CA 1
ATOM 823 C C . LEU A 1 102 ? -14.937 -7.385 22.760 1.00 96.75 102 LEU A C 1
ATOM 825 O O . LEU A 1 102 ? -15.101 -6.201 23.050 1.00 96.75 102 LEU A O 1
ATOM 829 N N . GLY A 1 103 ? -14.208 -7.748 21.721 1.00 96.88 103 GLY A N 1
ATOM 830 C CA . GLY A 1 103 ? -13.724 -6.745 20.800 1.00 96.88 103 GLY A CA 1
ATOM 831 C C . GLY A 1 103 ? -13.480 -7.265 19.405 1.00 96.88 103 GLY A C 1
ATOM 832 O O . GLY A 1 103 ? -13.462 -8.462 19.125 1.00 96.88 103 GLY A O 1
ATOM 833 N N . ALA A 1 104 ? -13.344 -6.303 18.509 1.00 97.94 104 ALA A N 1
ATOM 834 C CA . ALA A 1 104 ? -13.218 -6.534 17.089 1.00 97.94 104 ALA A CA 1
ATOM 835 C C . ALA A 1 104 ? -12.197 -5.564 16.509 1.00 97.94 104 ALA A C 1
ATOM 837 O O . ALA A 1 104 ? -12.109 -4.402 16.923 1.00 97.94 104 ALA A O 1
ATOM 838 N N . ARG A 1 105 ? -11.442 -6.038 15.525 1.00 98.00 105 ARG A N 1
ATOM 839 C CA . ARG A 1 105 ? -10.521 -5.235 14.736 1.00 98.00 105 ARG A CA 1
ATOM 840 C C . ARG A 1 105 ? -10.724 -5.545 13.263 1.00 98.00 105 ARG A C 1
ATOM 842 O O . ARG A 1 105 ? -10.508 -6.662 12.823 1.00 98.00 105 ARG A O 1
ATOM 849 N N . LEU A 1 106 ? -11.083 -4.524 12.505 1.00 98.19 106 LEU A N 1
ATOM 850 C CA . LEU A 1 106 ? -11.106 -4.535 11.056 1.00 98.19 106 LEU A CA 1
ATOM 851 C C . LEU A 1 106 ? -9.848 -3.841 10.533 1.00 98.19 106 LEU A C 1
ATOM 853 O O . LEU A 1 106 ? -9.522 -2.720 10.938 1.00 98.19 106 LEU A O 1
ATOM 857 N N . ARG A 1 107 ? -9.152 -4.486 9.604 1.00 97.56 107 ARG A N 1
ATOM 858 C CA . ARG A 1 107 ? -8.084 -3.882 8.809 1.00 97.56 107 ARG A CA 1
ATOM 859 C C . ARG A 1 107 ? -8.426 -4.045 7.343 1.00 97.56 107 ARG A C 1
ATOM 861 O O . ARG A 1 107 ? -8.634 -5.159 6.884 1.00 97.56 107 ARG A O 1
ATOM 868 N N . PHE A 1 108 ? -8.432 -2.943 6.620 1.00 97.75 108 PHE A N 1
ATOM 869 C CA . PHE A 1 108 ? -8.580 -2.902 5.179 1.00 97.75 108 PHE A CA 1
ATOM 870 C C . PHE A 1 108 ? -7.385 -2.165 4.590 1.00 97.75 108 PHE A C 1
ATOM 872 O O . PHE A 1 108 ? -6.984 -1.122 5.107 1.00 97.75 108 PHE A O 1
ATOM 879 N N . HIS A 1 109 ? -6.833 -2.675 3.500 1.00 96.50 109 HIS A N 1
ATOM 880 C CA . HIS A 1 109 ? -5.955 -1.882 2.658 1.00 96.50 109 HIS A CA 1
ATOM 881 C C . HIS A 1 109 ? -6.118 -2.261 1.194 1.00 96.50 109 HIS A C 1
ATOM 883 O O . HIS A 1 109 ? -6.430 -3.405 0.850 1.00 96.50 109 HIS A O 1
ATOM 889 N N . THR A 1 110 ? -5.873 -1.293 0.317 1.00 96.38 110 THR A N 1
ATOM 890 C CA . THR A 1 110 ? -5.820 -1.569 -1.117 1.00 96.38 110 THR A CA 1
ATOM 891 C C . THR A 1 110 ? -4.628 -2.452 -1.461 1.00 96.38 110 THR A C 1
ATOM 893 O O . THR A 1 110 ? -3.643 -2.508 -0.715 1.00 96.38 110 THR A O 1
ATOM 896 N N . GLY A 1 111 ? -4.687 -3.113 -2.611 1.00 93.38 111 GLY A N 1
ATOM 897 C CA . GLY A 1 111 ? -3.517 -3.778 -3.164 1.00 93.38 111 GLY A CA 1
ATOM 898 C C . GLY A 1 111 ? -2.353 -2.820 -3.398 1.00 93.38 111 GLY A C 1
ATOM 899 O O . GLY A 1 111 ? -2.535 -1.629 -3.665 1.00 93.38 111 GLY A O 1
ATOM 900 N N . ARG A 1 112 ? -1.140 -3.359 -3.304 1.00 89.62 112 ARG A N 1
ATOM 901 C CA . ARG A 1 112 ? 0.073 -2.681 -3.773 1.00 89.62 112 ARG A CA 1
ATOM 902 C C . ARG A 1 112 ? 0.205 -2.845 -5.296 1.00 89.62 112 ARG A C 1
ATOM 904 O O . ARG A 1 112 ? -0.308 -3.839 -5.822 1.00 89.62 112 ARG A O 1
ATOM 911 N N . PRO A 1 113 ? 0.886 -1.916 -5.984 1.00 89.56 113 PRO A N 1
ATOM 912 C CA . PRO A 1 113 ? 1.186 -2.076 -7.401 1.00 89.56 113 PRO A CA 1
ATOM 913 C C . PRO A 1 113 ? 2.121 -3.270 -7.638 1.00 89.56 113 PRO A C 1
ATOM 915 O O . PRO A 1 113 ? 2.988 -3.565 -6.809 1.00 89.56 113 PRO A O 1
ATOM 918 N N . VAL A 1 114 ? 1.927 -3.946 -8.767 1.00 89.19 114 VAL A N 1
ATOM 919 C CA . VAL A 1 114 ? 2.734 -5.058 -9.276 1.00 89.19 114 VAL A CA 1
ATOM 920 C C . VAL A 1 114 ? 2.920 -4.907 -10.781 1.00 89.19 114 VAL A C 1
ATOM 922 O O . VAL A 1 114 ? 2.011 -4.496 -11.501 1.00 89.19 114 VAL A O 1
ATOM 925 N N . TRP A 1 115 ? 4.103 -5.260 -11.271 1.00 87.88 115 TRP A N 1
ATOM 926 C CA . TRP A 1 115 ? 4.424 -5.165 -12.691 1.00 87.88 115 TRP A CA 1
ATOM 927 C C . TRP A 1 115 ? 4.564 -6.570 -13.254 1.00 87.88 115 TRP A C 1
ATOM 929 O O . TRP A 1 115 ? 5.392 -7.349 -12.784 1.00 87.88 115 TRP A O 1
ATOM 939 N N . LYS A 1 116 ? 3.766 -6.911 -14.264 1.00 87.81 116 LYS A N 1
ATOM 940 C CA . LYS A 1 116 ? 3.947 -8.178 -14.974 1.00 87.81 116 LYS A CA 1
ATOM 941 C C . LYS A 1 116 ? 5.274 -8.131 -15.721 1.00 87.81 116 LYS A C 1
ATOM 943 O O . LYS A 1 116 ? 5.557 -7.155 -16.414 1.00 87.81 116 LYS A O 1
ATOM 948 N N . LEU A 1 117 ? 6.079 -9.170 -15.540 1.00 85.94 117 LEU A N 1
ATOM 949 C CA . LEU A 1 117 ? 7.368 -9.317 -16.201 1.00 85.94 117 LEU A CA 1
ATOM 950 C C . LEU A 1 117 ? 7.241 -10.408 -17.259 1.00 85.94 117 LEU A C 1
ATOM 952 O O . LEU A 1 117 ? 6.683 -11.470 -16.981 1.00 85.94 117 LEU A O 1
ATOM 956 N N . GLU A 1 118 ? 7.742 -10.135 -18.456 1.00 86.12 118 GLU A N 1
ATOM 957 C CA . GLU A 1 118 ? 7.795 -11.094 -19.555 1.00 86.12 118 GLU A CA 1
ATOM 958 C C . GLU A 1 118 ? 9.248 -11.446 -19.835 1.00 86.12 118 GLU A C 1
ATOM 960 O O . GLU A 1 118 ? 10.078 -10.559 -20.037 1.00 86.12 118 GLU A O 1
ATOM 965 N N . GLY A 1 119 ? 9.550 -12.743 -19.794 1.00 84.06 119 GLY A N 1
ATOM 966 C CA . GLY A 1 119 ? 10.877 -13.256 -20.096 1.00 84.06 119 GLY A CA 1
ATOM 967 C C . GLY A 1 119 ? 11.078 -13.427 -21.597 1.00 84.06 119 GLY A C 1
ATOM 968 O O . GLY A 1 119 ? 10.154 -13.839 -22.294 1.00 84.06 119 GLY A O 1
ATOM 969 N N . TYR A 1 120 ? 12.285 -13.164 -22.087 1.00 83.25 120 TYR A N 1
ATOM 970 C CA . TYR A 1 120 ? 12.649 -13.400 -23.486 1.00 83.25 120 TYR A CA 1
ATOM 971 C C . TYR A 1 120 ? 13.895 -14.294 -23.590 1.00 83.25 120 TYR A C 1
ATOM 973 O O . TYR A 1 120 ? 14.714 -14.310 -22.670 1.00 83.25 120 TYR A O 1
ATOM 981 N N . PRO A 1 121 ? 14.065 -15.064 -24.682 1.00 86.38 121 PRO A N 1
ATOM 982 C CA . PRO A 1 121 ? 15.251 -15.894 -24.862 1.00 86.38 121 PRO A CA 1
ATOM 983 C C . PRO A 1 121 ? 16.512 -15.035 -24.989 1.00 86.38 121 PRO A C 1
ATOM 985 O O . PRO A 1 121 ? 16.520 -14.023 -25.692 1.00 86.38 121 PRO A O 1
ATOM 988 N N . GLU A 1 122 ? 17.597 -15.459 -24.350 1.00 84.56 122 GLU A N 1
ATOM 989 C CA . GLU A 1 122 ? 18.884 -14.771 -24.416 1.00 84.56 122 GLU A CA 1
ATOM 990 C C . GLU A 1 122 ? 20.016 -15.719 -24.802 1.00 84.56 122 GLU A C 1
ATOM 992 O O . GLU A 1 122 ? 20.028 -16.895 -24.430 1.00 84.56 122 GLU A O 1
ATOM 997 N N . HIS A 1 123 ? 20.984 -15.184 -25.539 1.00 85.12 123 HIS A N 1
ATOM 998 C CA . HIS A 1 123 ? 22.252 -15.853 -25.775 1.00 85.12 123 HIS A CA 1
ATOM 999 C C . HIS A 1 123 ? 23.091 -15.783 -24.501 1.00 85.12 123 HIS A C 1
ATOM 1001 O O . HIS A 1 123 ? 23.333 -14.707 -23.951 1.00 85.12 123 HIS A O 1
ATOM 1007 N N . THR A 1 124 ? 23.558 -16.938 -24.039 1.00 82.06 124 THR A N 1
ATOM 1008 C CA . THR A 1 124 ? 24.428 -17.068 -22.867 1.00 82.06 124 THR A CA 1
ATOM 1009 C C . THR A 1 124 ? 25.715 -17.781 -23.260 1.00 82.06 124 THR A C 1
ATOM 1011 O O . THR A 1 124 ? 25.796 -18.410 -24.313 1.00 82.06 124 THR A O 1
ATOM 1014 N N . GLN A 1 125 ? 26.721 -17.759 -22.384 1.00 80.75 125 GLN A N 1
ATOM 1015 C CA . GLN A 1 125 ? 27.954 -18.530 -22.589 1.00 80.75 125 GLN A CA 1
ATOM 1016 C C . GLN A 1 125 ? 27.697 -20.036 -22.814 1.00 80.75 125 GLN A C 1
ATOM 1018 O O . GLN A 1 125 ? 28.528 -20.716 -23.412 1.00 80.75 125 GLN A O 1
ATOM 1023 N N . PHE A 1 126 ? 26.561 -20.557 -22.341 1.00 83.12 126 PHE A N 1
ATOM 1024 C CA . PHE A 1 126 ? 26.240 -21.985 -22.344 1.00 83.12 126 PHE A CA 1
ATOM 1025 C C . PHE A 1 126 ? 25.014 -22.340 -23.197 1.00 83.12 126 PHE A C 1
ATOM 1027 O O . PHE A 1 126 ? 24.587 -23.493 -23.187 1.00 83.12 126 PHE A O 1
ATOM 1034 N N . GLY A 1 127 ? 24.426 -21.383 -23.919 1.00 82.44 127 GLY A N 1
ATOM 1035 C CA . GLY A 1 127 ? 23.180 -21.612 -24.643 1.00 82.44 127 GLY A CA 1
ATOM 1036 C C . GLY A 1 127 ? 22.902 -20.560 -25.705 1.00 82.44 127 GLY A C 1
ATOM 1037 O O . GLY A 1 127 ? 23.029 -19.365 -25.450 1.00 82.44 127 GLY A O 1
ATOM 1038 N N . ASP A 1 128 ? 22.488 -21.035 -26.876 1.00 87.38 128 ASP A N 1
ATOM 1039 C CA . ASP A 1 128 ? 22.249 -20.235 -28.077 1.00 87.38 128 ASP A CA 1
ATOM 1040 C C . ASP A 1 128 ? 20.826 -20.490 -28.618 1.00 87.38 128 ASP A C 1
ATOM 1042 O O . ASP A 1 128 ? 20.646 -21.187 -29.621 1.00 87.38 128 ASP A O 1
ATOM 1046 N N . PRO A 1 129 ? 19.773 -20.050 -27.900 1.00 89.25 129 PRO A N 1
ATOM 1047 C CA . PRO A 1 129 ? 18.403 -20.287 -28.330 1.00 89.25 129 PRO A CA 1
ATOM 1048 C C . PRO A 1 129 ? 18.096 -19.511 -29.626 1.00 89.25 129 PRO A C 1
ATOM 1050 O O . PRO A 1 129 ? 18.456 -18.334 -29.736 1.00 89.25 129 PRO A O 1
ATOM 1053 N N . PRO A 1 130 ? 17.389 -20.115 -30.602 1.00 87.38 130 PRO A N 1
ATOM 1054 C CA . PRO A 1 130 ? 16.989 -19.421 -31.823 1.00 87.38 130 PRO A CA 1
ATOM 1055 C C . PRO A 1 130 ? 16.165 -18.163 -31.525 1.00 87.38 130 PRO A C 1
ATOM 1057 O O . PRO A 1 130 ? 15.179 -18.222 -30.791 1.00 87.38 130 PRO A O 1
ATOM 1060 N N . GLY A 1 131 ? 16.559 -17.030 -32.111 1.00 84.44 131 GLY A N 1
ATOM 1061 C CA . GLY A 1 131 ? 15.908 -15.736 -31.873 1.00 84.44 131 GLY A CA 1
ATOM 1062 C C . GLY A 1 131 ? 16.247 -15.096 -30.523 1.00 84.44 131 GLY A C 1
ATOM 1063 O O . GLY A 1 131 ? 15.582 -14.139 -30.132 1.00 84.44 131 GLY A O 1
ATOM 1064 N N . GLY A 1 132 ? 17.253 -15.617 -29.813 1.00 84.19 132 GLY A N 1
ATOM 1065 C CA . GLY A 1 132 ? 17.775 -15.001 -28.602 1.00 84.19 132 GLY A CA 1
ATOM 1066 C C . GLY A 1 132 ? 18.324 -13.595 -28.847 1.00 84.19 132 GLY A C 1
ATOM 1067 O O . GLY A 1 132 ? 18.714 -13.230 -29.954 1.00 84.19 132 GLY A O 1
ATOM 1068 N N . VAL A 1 133 ? 18.349 -12.780 -27.797 1.00 82.50 133 VAL A N 1
ATOM 1069 C CA . VAL A 1 133 ? 19.057 -11.492 -27.809 1.00 82.50 133 VAL A CA 1
ATOM 1070 C C . VAL A 1 133 ? 20.320 -11.576 -26.960 1.00 82.50 133 VAL A C 1
ATOM 1072 O O . VAL A 1 133 ? 20.435 -12.413 -26.067 1.00 82.50 133 VAL A O 1
ATOM 1075 N N . ILE A 1 134 ? 21.292 -10.705 -27.221 1.00 80.06 134 ILE A N 1
ATOM 1076 C CA . ILE A 1 134 ? 22.484 -10.590 -26.373 1.00 80.06 134 ILE A CA 1
ATOM 1077 C C . ILE A 1 134 ? 22.072 -9.901 -25.067 1.00 80.06 134 ILE A C 1
ATOM 1079 O O . ILE A 1 134 ? 21.539 -8.793 -25.114 1.00 80.06 134 ILE A O 1
ATOM 1083 N N . ASN A 1 135 ? 22.320 -10.530 -23.912 1.00 73.12 135 ASN A N 1
ATOM 1084 C CA . ASN A 1 135 ? 22.027 -9.927 -22.609 1.00 73.12 135 ASN A CA 1
ATOM 1085 C C . ASN A 1 135 ? 22.940 -8.705 -22.377 1.00 73.12 135 ASN A C 1
ATOM 1087 O O . ASN A 1 135 ? 24.155 -8.877 -22.257 1.00 73.12 135 ASN A O 1
ATOM 1091 N N . PRO A 1 136 ? 22.398 -7.477 -22.267 1.00 64.31 136 PRO A N 1
ATOM 1092 C CA . PRO A 1 136 ? 23.200 -6.278 -22.025 1.00 64.31 136 PRO A CA 1
ATOM 1093 C C . PRO A 1 136 ? 23.627 -6.110 -20.551 1.00 64.31 136 PRO A C 1
ATOM 1095 O O . PRO A 1 136 ? 24.161 -5.066 -20.192 1.00 64.31 136 PRO A O 1
ATOM 1098 N N . GLY A 1 137 ? 23.383 -7.108 -19.695 1.00 66.00 137 GLY A N 1
ATOM 1099 C CA . GLY A 1 137 ? 23.623 -7.097 -18.253 1.00 66.00 137 GLY A CA 1
ATOM 1100 C C . GLY A 1 137 ? 22.319 -6.965 -17.462 1.00 66.00 137 GLY A C 1
ATOM 1101 O O . GLY A 1 137 ? 21.731 -5.893 -17.388 1.00 66.00 137 GLY A O 1
ATOM 1102 N N . GLY A 1 138 ? 21.840 -8.041 -16.833 1.00 69.56 138 GLY A N 1
ATOM 1103 C CA . GLY A 1 138 ? 20.594 -8.042 -16.049 1.00 69.56 138 GLY A CA 1
ATOM 1104 C C . GLY A 1 138 ? 19.805 -9.344 -16.181 1.00 69.56 138 GLY A C 1
ATOM 1105 O O . GLY A 1 138 ? 20.348 -10.346 -16.633 1.00 69.56 138 GLY A O 1
ATOM 1106 N N . LEU A 1 139 ? 18.536 -9.337 -15.755 1.00 73.00 139 LEU A N 1
ATOM 1107 C CA . LEU A 1 139 ? 17.620 -10.466 -15.957 1.00 73.00 139 LEU A CA 1
ATOM 1108 C C . LEU A 1 139 ? 16.989 -10.360 -17.358 1.00 73.00 139 LEU A C 1
ATOM 1110 O O . LEU A 1 139 ? 16.657 -9.237 -17.754 1.00 73.00 139 LEU A O 1
ATOM 1114 N N . PRO A 1 140 ? 16.771 -11.483 -18.071 1.00 76.81 140 PRO A N 1
ATOM 1115 C CA . PRO A 1 140 ? 16.147 -11.522 -19.398 1.00 76.81 140 PRO A CA 1
ATOM 1116 C C . PRO A 1 140 ? 14.639 -11.294 -19.325 1.00 76.81 140 PRO A C 1
ATOM 1118 O O . PRO A 1 140 ? 13.846 -12.168 -19.663 1.00 76.81 140 PRO A O 1
ATOM 1121 N N . GLN A 1 141 ? 14.224 -10.143 -18.807 1.00 79.44 141 GLN A N 1
ATOM 1122 C CA . GLN A 1 141 ? 12.817 -9.817 -18.641 1.00 79.44 141 GLN A CA 1
ATOM 1123 C C . GLN A 1 141 ? 12.536 -8.344 -18.901 1.00 79.44 141 GLN A C 1
ATOM 1125 O O . GLN A 1 141 ? 13.300 -7.472 -18.487 1.00 79.44 141 GLN A O 1
ATOM 1130 N N . ILE A 1 142 ? 11.402 -8.069 -19.534 1.00 78.12 142 ILE A N 1
ATOM 1131 C CA . ILE A 1 142 ? 10.847 -6.727 -19.715 1.00 78.12 142 ILE A CA 1
ATOM 1132 C C . ILE A 1 142 ? 9.627 -6.533 -18.822 1.00 78.12 142 ILE A C 1
ATOM 1134 O O . ILE A 1 142 ? 8.979 -7.494 -18.407 1.00 78.12 142 ILE A O 1
ATOM 1138 N N . VAL A 1 143 ? 9.299 -5.277 -18.531 1.00 81.75 143 VAL A N 1
ATOM 1139 C CA . VAL A 1 143 ? 7.996 -4.946 -17.952 1.00 81.75 143 VAL A CA 1
ATOM 1140 C C . VAL A 1 143 ? 6.956 -5.025 -19.073 1.00 81.75 143 VAL A C 1
ATOM 1142 O O . VAL A 1 143 ? 7.036 -4.281 -20.043 1.00 81.75 143 VAL A O 1
ATOM 1145 N N . ALA A 1 144 ? 5.996 -5.941 -18.947 1.00 81.50 144 ALA A N 1
ATOM 1146 C CA . ALA A 1 144 ? 4.989 -6.245 -19.972 1.00 81.50 144 ALA A CA 1
ATOM 1147 C C . ALA A 1 144 ? 3.773 -5.295 -19.952 1.00 81.50 144 ALA A C 1
ATOM 1149 O O . ALA A 1 144 ? 2.821 -5.461 -20.711 1.00 81.50 144 ALA A O 1
ATOM 1150 N N . VAL A 1 145 ? 3.770 -4.328 -19.036 1.00 83.00 145 VAL A N 1
ATOM 1151 C CA . VAL A 1 145 ? 2.701 -3.342 -18.824 1.00 83.00 145 VAL A CA 1
ATOM 1152 C C . VAL A 1 145 ? 3.293 -1.936 -18.823 1.00 83.00 145 VAL A C 1
ATOM 1154 O O . VAL A 1 145 ? 4.508 -1.777 -18.759 1.00 83.00 145 VAL A O 1
ATOM 1157 N N . ASP A 1 146 ? 2.453 -0.904 -18.859 1.00 85.50 146 ASP A N 1
ATOM 1158 C CA . ASP A 1 146 ? 2.928 0.465 -18.652 1.00 85.50 146 ASP A CA 1
ATOM 1159 C C . ASP A 1 146 ? 3.578 0.586 -17.252 1.00 85.50 146 ASP A C 1
ATOM 1161 O O . ASP A 1 146 ? 2.907 0.361 -16.238 1.00 85.50 146 ASP A O 1
ATOM 1165 N N . PRO A 1 147 ? 4.869 0.952 -17.155 1.00 79.12 147 PRO A N 1
ATOM 1166 C CA . PRO A 1 147 ? 5.564 1.088 -15.876 1.00 79.12 147 PRO A CA 1
ATOM 1167 C C . PRO A 1 147 ? 4.928 2.128 -14.945 1.00 79.12 147 PRO A C 1
ATOM 1169 O O . PRO A 1 147 ? 4.997 1.985 -13.721 1.00 79.12 147 PRO A O 1
ATOM 1172 N N . ASN A 1 148 ? 4.272 3.145 -15.508 1.00 84.19 148 ASN A N 1
ATOM 1173 C CA . ASN A 1 148 ? 3.585 4.192 -14.758 1.00 84.19 148 ASN A CA 1
ATOM 1174 C C . ASN A 1 148 ? 2.145 3.815 -14.389 1.00 84.19 148 ASN A C 1
ATOM 1176 O O . ASN A 1 148 ? 1.578 4.409 -13.467 1.00 84.19 148 ASN A O 1
ATOM 1180 N N . ASN A 1 149 ? 1.577 2.805 -15.050 1.00 88.62 149 ASN A N 1
ATOM 1181 C CA . ASN A 1 149 ? 0.234 2.295 -14.801 1.00 88.62 149 ASN A CA 1
ATOM 1182 C C . ASN A 1 149 ? 0.250 0.767 -14.571 1.00 88.62 149 ASN A C 1
ATOM 1184 O O . ASN A 1 149 ? -0.192 0.002 -15.431 1.00 88.62 149 ASN A O 1
ATOM 1188 N N . PRO A 1 150 ? 0.783 0.316 -13.417 1.00 89.56 150 PRO A N 1
ATOM 1189 C CA . PRO A 1 150 ? 0.876 -1.100 -13.079 1.00 89.56 150 PRO A CA 1
ATOM 1190 C C . PRO A 1 150 ? -0.478 -1.738 -12.770 1.00 89.56 150 PRO A C 1
ATOM 1192 O O . PRO A 1 150 ? -1.451 -1.067 -12.418 1.00 89.56 150 PRO A O 1
ATOM 1195 N N . ASP A 1 151 ? -0.483 -3.069 -12.765 1.00 91.38 151 ASP A N 1
ATOM 1196 C CA . ASP A 1 151 ? -1.558 -3.834 -12.149 1.00 91.38 151 ASP A CA 1
ATOM 1197 C C . ASP A 1 151 ? -1.506 -3.692 -10.621 1.00 91.38 151 ASP A C 1
ATOM 1199 O O . ASP A 1 151 ? -0.474 -3.380 -10.026 1.00 91.38 151 ASP A O 1
ATOM 1203 N N . TYR A 1 152 ? -2.625 -3.951 -9.950 1.00 91.94 152 TYR A N 1
ATOM 1204 C CA . TYR A 1 152 ? -2.703 -3.921 -8.492 1.00 91.94 152 TYR A CA 1
ATOM 1205 C C . TYR A 1 152 ? -3.108 -5.286 -7.956 1.00 91.94 152 TYR A C 1
ATOM 1207 O O . TYR A 1 152 ? -3.957 -5.971 -8.529 1.00 91.94 152 TYR A O 1
ATOM 1215 N N . LEU A 1 153 ? -2.519 -5.673 -6.823 1.00 92.69 153 LEU A N 1
ATOM 1216 C CA . LEU A 1 153 ? -3.001 -6.840 -6.089 1.00 92.69 153 LEU A CA 1
ATOM 1217 C C . LEU A 1 153 ? -4.461 -6.642 -5.640 1.00 92.69 153 LEU A C 1
ATOM 1219 O O . LEU A 1 153 ? -4.932 -5.508 -5.521 1.00 92.69 153 LEU A O 1
ATOM 1223 N N . PRO A 1 154 ? -5.185 -7.728 -5.331 1.00 95.75 154 PRO A N 1
ATOM 1224 C CA . PRO A 1 154 ? -6.481 -7.617 -4.683 1.00 95.75 154 PRO A CA 1
ATOM 1225 C C . PRO A 1 154 ? -6.389 -6.843 -3.364 1.00 95.75 154 PRO A C 1
ATOM 1227 O O . PRO A 1 154 ? -5.382 -6.891 -2.651 1.00 95.75 154 PRO A O 1
ATOM 1230 N N . ASN A 1 155 ? -7.469 -6.147 -3.024 1.00 96.81 155 ASN A N 1
ATOM 1231 C CA . ASN A 1 155 ? -7.597 -5.509 -1.720 1.00 96.81 155 ASN A CA 1
ATOM 1232 C C . ASN A 1 155 ? -7.681 -6.578 -0.626 1.00 96.81 155 ASN A C 1
ATOM 1234 O O . ASN A 1 155 ? -8.284 -7.633 -0.830 1.00 96.81 155 ASN A O 1
ATOM 1238 N N . LEU A 1 156 ? -7.116 -6.288 0.544 1.00 95.88 156 LEU A N 1
ATOM 1239 C CA . LEU A 1 156 ? -7.159 -7.190 1.689 1.00 95.88 156 LEU A CA 1
ATOM 1240 C C . LEU A 1 156 ? -8.045 -6.605 2.783 1.00 95.88 156 LEU A C 1
ATOM 1242 O O . LEU A 1 156 ? -7.854 -5.461 3.201 1.00 95.88 156 LEU A O 1
ATOM 1246 N N . THR A 1 157 ? -8.956 -7.434 3.284 1.00 97.94 157 THR A N 1
ATOM 1247 C CA . THR A 1 157 ? -9.775 -7.154 4.464 1.00 97.94 157 THR A CA 1
ATOM 1248 C C . THR A 1 157 ? -9.560 -8.263 5.485 1.00 97.94 157 THR A C 1
ATOM 1250 O O . THR A 1 157 ? -9.720 -9.437 5.162 1.00 97.94 157 THR A O 1
ATOM 1253 N N . LEU A 1 158 ? -9.218 -7.896 6.717 1.00 97.88 158 LEU A N 1
ATOM 1254 C CA . LEU A 1 158 ? -9.033 -8.806 7.845 1.00 97.88 158 LEU A CA 1
ATOM 1255 C C . LEU A 1 158 ? -9.945 -8.377 8.991 1.00 97.88 158 LEU A C 1
ATOM 1257 O O . LEU A 1 158 ? -9.943 -7.202 9.369 1.00 97.88 158 LEU A O 1
ATOM 1261 N N . LEU A 1 159 ? -10.706 -9.327 9.531 1.00 97.94 159 LEU A N 1
ATOM 1262 C CA . LEU A 1 159 ? -11.541 -9.149 10.713 1.00 97.94 159 LEU A CA 1
ATOM 1263 C C . LEU A 1 159 ? -11.036 -10.074 11.819 1.00 97.94 159 LEU A C 1
ATOM 1265 O O . LEU A 1 159 ? -11.190 -11.289 11.730 1.00 97.94 159 LEU A O 1
ATOM 1269 N N . ASP A 1 160 ? -10.490 -9.476 12.871 1.00 98.00 160 ASP A N 1
ATOM 1270 C CA . ASP A 1 160 ? -10.068 -10.177 14.076 1.00 98.00 160 ASP A CA 1
ATOM 1271 C C . ASP A 1 160 ? -11.135 -9.979 15.156 1.00 98.00 160 ASP A C 1
ATOM 1273 O O . ASP A 1 160 ? -11.532 -8.846 15.446 1.00 98.00 160 ASP A O 1
ATOM 1277 N N . LEU A 1 161 ? -11.588 -11.068 15.773 1.00 97.69 161 LEU A N 1
ATOM 1278 C CA . LEU A 1 161 ? -12.536 -11.050 16.886 1.00 97.69 161 LEU A CA 1
ATOM 1279 C C . LEU A 1 161 ? -11.845 -11.596 18.136 1.00 97.69 161 LEU A C 1
ATOM 1281 O O . LEU A 1 161 ? -11.109 -12.576 18.055 1.00 97.69 161 LEU A O 1
ATOM 1285 N N . HIS A 1 162 ? -12.090 -10.978 19.288 1.00 95.06 162 HIS A N 1
ATOM 1286 C CA . HIS A 1 162 ? -11.619 -11.481 20.575 1.00 95.06 162 HIS A CA 1
ATOM 1287 C C . HIS A 1 162 ? -12.724 -11.426 21.626 1.00 95.06 162 HIS A C 1
ATOM 1289 O O . HIS A 1 162 ? -13.577 -10.536 21.617 1.00 95.06 162 HIS A O 1
ATOM 1295 N N . ALA A 1 163 ? -12.685 -12.393 22.535 1.00 96.25 163 ALA A N 1
ATOM 1296 C CA . ALA A 1 163 ? -13.535 -12.458 23.708 1.00 96.25 163 ALA A CA 1
ATOM 1297 C C . ALA A 1 163 ? -12.676 -12.879 24.900 1.00 96.25 163 ALA A C 1
ATOM 1299 O O . ALA A 1 163 ? -11.969 -13.884 24.830 1.00 96.25 163 ALA A O 1
ATOM 1300 N N . GLU A 1 164 ? -12.740 -12.118 25.983 1.00 94.94 164 GLU A N 1
ATOM 1301 C CA . GLU A 1 164 ? -11.981 -12.363 27.202 1.00 94.94 164 GLU A CA 1
ATOM 1302 C C . GLU A 1 164 ? -12.931 -12.426 28.395 1.00 94.94 164 GLU A C 1
ATOM 1304 O O . GLU A 1 164 ? -13.821 -11.589 28.557 1.00 94.94 164 GLU A O 1
ATOM 1309 N N . LYS A 1 165 ? -12.744 -13.440 29.242 1.00 92.12 165 LYS A N 1
ATOM 1310 C CA . LYS A 1 165 ? -13.434 -13.557 30.523 1.00 92.12 165 LYS A CA 1
ATOM 1311 C C . LYS A 1 165 ? -12.401 -13.831 31.612 1.00 92.12 165 LYS A C 1
ATOM 1313 O O . LYS A 1 165 ? -11.782 -14.894 31.577 1.00 92.12 165 LYS A O 1
ATOM 1318 N N . PRO A 1 166 ? -12.224 -12.930 32.587 1.00 86.25 166 PRO A N 1
ATOM 1319 C CA . PRO A 1 166 ? -11.394 -13.230 33.738 1.00 86.25 166 PRO A CA 1
ATOM 1320 C C . PRO A 1 166 ? -12.099 -14.281 34.605 1.00 86.25 166 PRO A C 1
ATOM 1322 O O . PRO A 1 166 ? -13.253 -14.103 35.004 1.00 86.25 166 PRO A O 1
ATOM 1325 N N . PHE A 1 167 ? -11.404 -15.377 34.899 1.00 86.81 167 PHE A N 1
ATOM 1326 C CA . PHE A 1 167 ? -11.820 -16.345 35.909 1.00 86.81 167 PHE A CA 1
ATOM 1327 C C . PHE A 1 167 ? -11.102 -16.011 37.217 1.00 86.81 167 PHE A C 1
ATOM 1329 O O . PHE A 1 167 ? -9.915 -15.686 37.202 1.00 86.81 167 PHE A O 1
ATOM 1336 N N . LYS A 1 168 ? -11.848 -16.024 38.321 1.00 74.06 168 LYS A N 1
ATOM 1337 C CA . LYS A 1 168 ? -11.283 -15.928 39.668 1.00 74.06 168 LYS A CA 1
ATOM 1338 C C . LYS A 1 168 ? -10.902 -17.310 40.166 1.00 74.06 168 LYS A C 1
ATOM 1340 O O . LYS A 1 168 ? -11.653 -18.253 39.829 1.00 74.06 168 LYS A O 1
#

pLDDT: mean 85.3, std 11.91, range [50.09, 98.25]

Mean predicted aligned error: 7.72 Å

Solvent-accessible surface area (backbone atoms only — not comparable to full-atom values): 9827 Å² total; per-residue (Å²): 133,83,77,54,59,95,86,42,61,85,44,69,50,80,48,73,52,75,49,76,49,77,47,70,79,52,98,53,29,32,36,41,36,36,43,35,43,40,51,45,35,25,48,39,72,54,86,60,67,80,87,58,90,73,87,59,94,74,88,64,96,68,62,71,64,47,30,69,71,35,39,69,46,20,51,48,26,64,37,63,86,50,41,41,38,40,38,39,40,37,36,37,40,51,42,86,90,75,63,31,39,36,32,42,35,42,41,37,33,44,29,30,54,44,68,56,69,42,75,55,64,48,44,50,101,88,42,79,50,90,89,34,41,77,71,80,48,77,74,64,56,45,71,73,51,54,64,70,62,51,52,63,47,74,64,49,76,46,82,49,77,48,75,47,66,85,80,131

Radius of gyration: 23.61 Å; Cα contacts (8 Å, |Δi|>4): 342; chains: 1; bounding box: 52×38×72 Å

Sequence (168 aa):
NLTAFDGVKPKRDYHGVQLVFRKRFSNRWQALASALYSSSTGLSRRSFRQDFNVEGPMFYDDNFMGNLNYAVNNLEGPLPFTPKWEVKVSGSYRLPAIDVDLGARLRFHTGRPVWKLEGYPEHTQFGDPPGGVINPGGLPQIVAVDPNNPDYLPNLTLLDLHAEKPFK

Nearest PDB structures (foldseek):
  4aip-assembly1_C  TM=5.520E-01  e=8.151E-01  Neisseria meningitidis
  6ofr-assembly1_A  TM=5.487E-01  e=8.151E-01  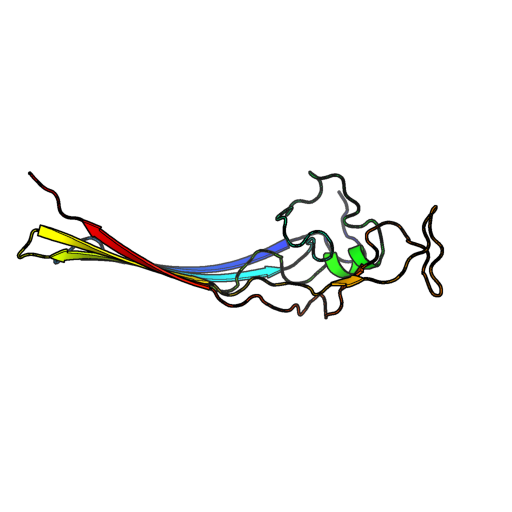Escherichia coli
  8xcj-assembly1_B  TM=4.308E-01  e=5.344E+00  Shigella sonnei
  6h7v-assembly3_C  TM=3.368E-01  e=6.667E+00  Acinetobacter baumannii ATCC 19606 = CIP 70.34 = JCM 6841